Protein AF-A0A392LX98-F1 (afdb_monomer_lite)

Foldseek 3Di:
DDDDDDDDDDPVLVVVVVVVVVVVVVVVVVVCVVPVPVVVVVVVVVVVDVPPDDDPDDDDDFDPDPCTDPCVPCVVQVVQPWAWDDKDDDVVVRDIDIDTDHHPPPPD

Organism: NCBI:txid97028

pLDDT: mean 85.33, std 19.69, range [32.41, 98.5]

InterPro domains:
  IPR009770 2-oxoadipate dioxygenase/decarboxylase [PF07063] (24-104)

Sequence (108 aa):
MVPVSITHCNMQELGGEAFFRGVLETMQSVYLNRNPTAKAILDLVNSVENNSLCYDHLAFRTFGVNGYGIDSLTQFFVDYGYTQRDELRFPGKKLRALWFSPPADSFS

Structure (mmCIF, N/CA/C/O backbone):
data_AF-A0A392LX98-F1
#
_entry.id   AF-A0A392LX98-F1
#
loop_
_atom_site.group_PDB
_atom_site.id
_atom_site.type_symbol
_atom_site.label_atom_id
_atom_site.label_alt_id
_atom_site.label_comp_id
_atom_site.label_asym_id
_atom_site.label_entity_id
_atom_site.label_seq_id
_atom_site.pdbx_PDB_ins_code
_atom_site.Cartn_x
_atom_site.Cartn_y
_atom_site.Cartn_z
_atom_site.occupancy
_atom_site.B_iso_or_equiv
_atom_site.auth_seq_id
_atom_site.auth_comp_id
_atom_site.auth_asym_id
_atom_site.auth_atom_id
_atom_site.pdbx_PDB_model_num
ATOM 1 N N . MET A 1 1 ? 14.925 1.292 -15.495 1.00 32.53 1 MET A N 1
ATOM 2 C CA . MET A 1 1 ? 14.391 1.800 -16.775 1.00 32.53 1 MET A CA 1
ATOM 3 C C . MET A 1 1 ? 14.553 0.684 -17.791 1.00 32.53 1 MET A C 1
ATOM 5 O O . MET A 1 1 ? 15.683 0.341 -18.106 1.00 32.53 1 MET A O 1
ATOM 9 N N . VAL A 1 2 ? 13.456 0.043 -18.188 1.00 32.41 2 VAL A N 1
ATOM 10 C CA . VAL A 1 2 ? 13.444 -1.035 -19.193 1.00 32.41 2 VAL A CA 1
ATOM 11 C C . VAL A 1 2 ? 12.816 -0.453 -20.468 1.00 32.41 2 VAL A C 1
ATOM 13 O O . VAL A 1 2 ? 11.866 0.322 -20.335 1.00 32.41 2 VAL A O 1
ATOM 16 N N . PRO A 1 3 ? 13.331 -0.736 -21.680 1.00 33.03 3 PRO A N 1
ATOM 17 C CA . PRO A 1 3 ? 12.746 -0.217 -22.908 1.00 33.03 3 PRO A CA 1
ATOM 18 C C . PRO A 1 3 ? 11.572 -1.105 -23.342 1.00 33.03 3 PRO A C 1
ATOM 20 O O . PRO A 1 3 ? 11.733 -2.312 -23.502 1.00 33.03 3 PRO A O 1
ATOM 23 N N . VAL A 1 4 ? 10.402 -0.505 -23.562 1.00 38.75 4 VAL A N 1
ATOM 24 C CA . VAL A 1 4 ? 9.224 -1.199 -24.103 1.00 38.75 4 VAL A CA 1
ATOM 25 C C . VAL A 1 4 ? 9.238 -1.065 -25.628 1.00 38.75 4 VAL A C 1
ATOM 27 O O . VAL A 1 4 ? 9.267 0.046 -26.162 1.00 38.75 4 VAL A O 1
ATOM 30 N N . SER A 1 5 ? 9.260 -2.199 -26.336 1.00 33.81 5 SER A N 1
ATOM 31 C CA . SER A 1 5 ? 9.136 -2.247 -27.799 1.00 33.81 5 SER A CA 1
ATOM 32 C C . SER A 1 5 ? 7.721 -1.876 -28.227 1.00 33.81 5 SER A C 1
ATOM 34 O O . SER A 1 5 ? 6.741 -2.463 -27.779 1.00 33.81 5 SER A O 1
ATOM 36 N N . ILE A 1 6 ? 7.633 -0.902 -29.130 1.00 47.00 6 ILE A N 1
ATOM 37 C CA . ILE A 1 6 ? 6.382 -0.340 -29.631 1.00 47.00 6 ILE A CA 1
ATOM 38 C C . ILE A 1 6 ? 5.823 -1.249 -30.722 1.00 47.00 6 ILE A C 1
ATOM 40 O O . ILE A 1 6 ? 6.341 -1.267 -31.836 1.00 47.00 6 ILE A O 1
ATOM 44 N N . THR A 1 7 ? 4.717 -1.936 -30.440 1.00 37.94 7 THR A N 1
ATOM 45 C CA . THR A 1 7 ? 3.784 -2.343 -31.498 1.00 37.94 7 THR A CA 1
ATOM 46 C C . THR A 1 7 ? 2.350 -2.142 -31.009 1.00 37.94 7 THR A C 1
ATOM 48 O O . THR A 1 7 ? 1.889 -2.875 -30.149 1.00 37.94 7 THR A O 1
ATOM 51 N N . HIS A 1 8 ? 1.683 -1.113 -31.552 1.00 45.12 8 HIS A N 1
ATOM 52 C CA . HIS A 1 8 ? 0.252 -0.790 -31.407 1.00 45.12 8 HIS A CA 1
ATOM 53 C C . HIS A 1 8 ? -0.315 -0.796 -29.971 1.00 45.12 8 HIS A C 1
ATOM 55 O O . HIS A 1 8 ? -0.947 -1.760 -29.556 1.00 45.12 8 HIS A O 1
ATOM 61 N N . CYS A 1 9 ? -0.184 0.323 -29.247 1.00 39.47 9 CYS A N 1
ATOM 62 C CA . CYS A 1 9 ?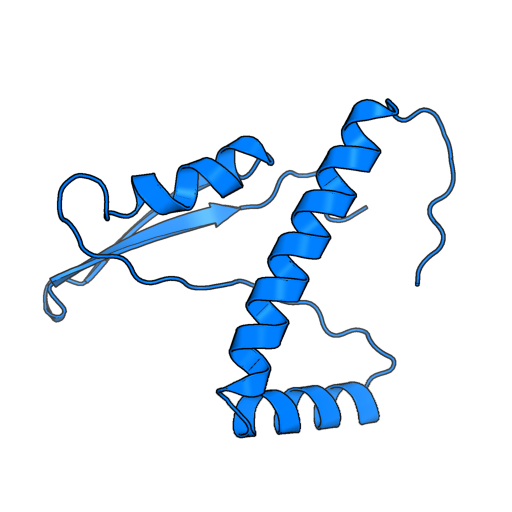 -0.905 0.540 -27.988 1.00 39.47 9 CYS A CA 1
ATOM 63 C C . CYS A 1 9 ? -1.618 1.901 -27.993 1.00 39.47 9 CYS A C 1
ATOM 65 O O . CYS A 1 9 ? -1.105 2.896 -28.515 1.00 39.47 9 CYS A O 1
ATOM 67 N N . ASN A 1 10 ? -2.838 1.911 -27.468 1.00 45.44 10 ASN A N 1
ATOM 68 C CA . ASN A 1 10 ? -3.765 3.030 -27.472 1.00 45.44 10 ASN A CA 1
ATOM 69 C C . ASN A 1 10 ? -3.210 4.156 -26.577 1.00 45.44 10 ASN A C 1
ATOM 71 O O . ASN A 1 10 ? -2.948 3.945 -25.396 1.00 45.44 10 ASN A O 1
ATOM 75 N N . MET A 1 11 ? -3.013 5.370 -27.107 1.00 39.09 11 MET A N 1
ATOM 76 C CA . MET A 1 11 ? -2.326 6.459 -26.379 1.00 39.09 11 MET A CA 1
ATOM 77 C C . MET A 1 11 ? -3.008 6.878 -25.057 1.00 39.09 11 MET A C 1
ATOM 79 O O . MET A 1 11 ? -2.361 7.492 -24.212 1.00 39.09 11 MET A O 1
ATOM 83 N N . GLN A 1 12 ? -4.289 6.545 -24.858 1.00 50.66 12 GLN A N 1
ATOM 84 C CA . GLN A 1 12 ? -5.010 6.771 -23.596 1.00 50.66 12 GLN A CA 1
ATOM 85 C C . GLN A 1 12 ? -4.602 5.802 -22.470 1.00 50.66 12 GLN A C 1
ATOM 87 O O . GLN A 1 12 ? -4.599 6.209 -21.310 1.00 50.66 12 GLN A O 1
ATOM 92 N N . GLU A 1 13 ? -4.210 4.563 -22.784 1.00 58.81 13 GLU A N 1
ATOM 93 C CA . GLU A 1 13 ? -3.831 3.550 -21.781 1.00 58.81 13 GLU A CA 1
ATOM 94 C C . GLU A 1 13 ? -2.451 3.843 -21.168 1.00 58.81 13 GLU A C 1
ATOM 96 O O . GLU A 1 13 ? -2.273 3.748 -19.954 1.00 58.81 13 GLU A O 1
ATOM 101 N N . LEU A 1 14 ? -1.511 4.337 -21.982 1.00 62.62 14 LEU A N 1
ATOM 102 C CA . LEU A 1 14 ? -0.160 4.731 -21.552 1.00 62.62 14 LEU A CA 1
ATOM 103 C C . LEU A 1 14 ? -0.167 5.867 -20.512 1.00 62.62 14 LEU A C 1
ATOM 105 O O . LEU A 1 14 ? 0.633 5.871 -19.576 1.00 62.62 14 LEU A O 1
ATOM 109 N N . GLY A 1 15 ? -1.076 6.837 -20.663 1.00 77.44 15 GLY A N 1
ATOM 110 C CA . GLY A 1 15 ? -1.207 7.953 -19.721 1.00 77.44 15 GLY A CA 1
ATOM 111 C C . GLY A 1 15 ? -1.775 7.525 -18.365 1.00 77.44 15 GLY A C 1
ATOM 112 O O . GLY A 1 15 ? -1.317 8.004 -17.326 1.00 77.44 15 GLY A O 1
ATOM 113 N N . GLY A 1 16 ? -2.741 6.600 -18.373 1.00 86.56 16 GLY A N 1
ATOM 114 C CA . GLY A 1 16 ? -3.339 6.047 -17.158 1.00 86.56 16 GLY A CA 1
ATOM 115 C C . GLY A 1 16 ? -2.346 5.210 -16.352 1.00 86.56 16 GLY A C 1
ATOM 116 O O . GLY A 1 16 ? -2.210 5.413 -15.146 1.00 86.56 16 GLY A O 1
ATOM 117 N N . GLU A 1 17 ? -1.594 4.326 -17.012 1.00 88.12 17 GLU A N 1
ATOM 118 C CA . GLU A 1 17 ? -0.590 3.493 -16.341 1.00 88.12 17 GLU A CA 1
ATOM 119 C C . GLU A 1 17 ? 0.496 4.343 -15.662 1.00 88.12 17 GLU A C 1
ATOM 121 O O . GLU A 1 17 ? 0.814 4.135 -14.488 1.00 88.12 17 GLU A O 1
ATOM 126 N N . ALA A 1 18 ? 1.035 5.343 -16.368 1.00 90.44 18 ALA A N 1
ATOM 127 C CA . ALA A 1 18 ? 2.052 6.234 -15.818 1.00 90.44 18 ALA A CA 1
ATOM 128 C C . ALA A 1 18 ? 1.536 7.013 -14.596 1.00 90.44 18 ALA A C 1
ATOM 130 O O . ALA A 1 18 ? 2.243 7.132 -13.592 1.00 90.44 18 ALA A O 1
ATOM 131 N N . PHE A 1 19 ? 0.293 7.506 -14.647 1.00 94.62 19 PHE A N 1
ATOM 132 C CA . PHE A 1 19 ? -0.329 8.173 -13.505 1.00 94.62 19 PHE A CA 1
ATOM 133 C C . PHE A 1 19 ? -0.491 7.222 -12.313 1.00 94.62 19 PHE A C 1
ATOM 135 O O . PHE A 1 19 ? -0.113 7.570 -11.194 1.00 94.62 19 PHE A O 1
ATOM 142 N N . PHE A 1 20 ? -1.005 6.011 -12.545 1.00 94.25 20 PHE A N 1
ATOM 143 C CA . PHE A 1 20 ? -1.177 5.006 -11.498 1.00 94.25 20 PHE A CA 1
ATOM 144 C C . PHE A 1 20 ? 0.150 4.663 -10.817 1.00 94.25 20 PHE A C 1
ATOM 146 O O . PHE A 1 20 ? 0.239 4.692 -9.587 1.00 94.25 20 PHE A O 1
ATOM 153 N N . ARG A 1 21 ? 1.210 4.432 -11.603 1.00 93.31 21 ARG A N 1
ATOM 154 C CA . ARG A 1 21 ? 2.567 4.210 -11.083 1.00 93.31 21 ARG A CA 1
ATOM 155 C C . ARG A 1 21 ? 3.052 5.391 -10.245 1.00 93.31 21 ARG A C 1
ATOM 157 O O . ARG A 1 21 ? 3.510 5.171 -9.128 1.00 93.31 21 ARG A O 1
ATOM 164 N N . GLY A 1 22 ? 2.861 6.627 -10.707 1.00 95.94 22 GLY A N 1
ATOM 165 C CA . GLY A 1 22 ? 3.229 7.824 -9.941 1.00 95.94 22 GLY A CA 1
ATOM 166 C C . GLY A 1 22 ? 2.484 7.950 -8.602 1.00 95.94 22 GLY A C 1
ATOM 167 O O . GLY A 1 22 ? 3.056 8.383 -7.594 1.00 95.94 22 GLY A O 1
ATOM 168 N N . VAL A 1 23 ? 1.221 7.515 -8.544 1.00 96.50 23 VAL A N 1
ATOM 169 C CA . VAL A 1 23 ? 0.462 7.440 -7.286 1.00 96.50 23 VAL A CA 1
ATOM 170 C C . VAL A 1 23 ? 1.070 6.397 -6.342 1.00 96.50 23 VAL A C 1
ATOM 172 O O . VAL A 1 23 ? 1.296 6.704 -5.168 1.00 96.50 23 VAL A O 1
ATOM 175 N N . LEU A 1 24 ? 1.385 5.193 -6.833 1.00 95.62 24 LEU A N 1
ATOM 176 C CA . LEU A 1 24 ? 2.018 4.144 -6.022 1.00 95.62 24 LEU A CA 1
ATOM 177 C C . LEU A 1 24 ? 3.409 4.556 -5.518 1.00 95.62 24 LEU A C 1
ATOM 179 O O . LEU A 1 24 ? 3.715 4.359 -4.341 1.00 95.62 24 LEU A O 1
ATOM 183 N N . GLU A 1 25 ? 4.222 5.194 -6.360 1.00 95.94 25 GLU A N 1
ATOM 184 C CA . GLU A 1 25 ? 5.528 5.753 -5.983 1.00 95.94 25 GLU A CA 1
ATOM 185 C C . GLU A 1 25 ? 5.392 6.796 -4.868 1.00 95.94 25 GLU A C 1
ATOM 187 O O . GLU A 1 25 ? 6.172 6.813 -3.912 1.00 95.94 25 GLU A O 1
ATOM 192 N N . THR A 1 26 ? 4.355 7.634 -4.935 1.00 97.88 26 THR A N 1
ATOM 193 C CA . THR A 1 26 ? 4.059 8.615 -3.885 1.00 97.88 26 THR A CA 1
ATOM 194 C C . THR A 1 26 ? 3.679 7.925 -2.572 1.00 97.88 26 THR A C 1
ATOM 196 O O . THR A 1 26 ? 4.198 8.289 -1.512 1.00 97.88 26 THR A O 1
ATOM 199 N N . MET A 1 27 ? 2.824 6.895 -2.618 1.00 96.75 27 MET A N 1
ATOM 200 C CA . MET A 1 27 ? 2.469 6.097 -1.436 1.00 96.75 27 MET A CA 1
ATOM 201 C C . MET A 1 27 ? 3.707 5.441 -0.808 1.00 96.75 27 MET A C 1
ATOM 203 O O . MET A 1 27 ? 3.909 5.528 0.407 1.00 96.75 27 MET A O 1
ATOM 207 N N . GLN A 1 28 ? 4.565 4.836 -1.632 1.00 96.38 28 GLN A N 1
ATOM 208 C CA . GLN A 1 28 ? 5.822 4.228 -1.205 1.00 96.38 28 GLN A CA 1
ATOM 209 C C . GLN A 1 28 ? 6.763 5.260 -0.581 1.00 96.38 28 GLN A C 1
ATOM 211 O O . GLN A 1 28 ? 7.316 5.009 0.487 1.00 96.38 28 GLN A O 1
ATOM 216 N N . SER A 1 29 ? 6.929 6.428 -1.201 1.00 97.56 29 SER A N 1
ATOM 217 C CA . SER A 1 29 ? 7.776 7.502 -0.677 1.00 97.56 29 SER A CA 1
ATOM 218 C C . SER A 1 29 ? 7.331 7.926 0.725 1.00 97.56 29 SER A C 1
ATOM 220 O O . SER A 1 29 ? 8.139 7.971 1.656 1.00 97.56 29 SER A O 1
ATOM 222 N N . VAL A 1 30 ? 6.025 8.135 0.930 1.00 98.38 30 VAL A N 1
ATOM 223 C CA . VAL A 1 30 ? 5.468 8.438 2.259 1.00 98.38 30 VAL A CA 1
ATOM 224 C C . VAL A 1 30 ? 5.740 7.304 3.253 1.00 98.38 30 VAL A C 1
ATOM 226 O O . VAL A 1 30 ? 6.113 7.576 4.398 1.00 98.38 30 VAL A O 1
ATOM 229 N N . TYR A 1 31 ? 5.580 6.044 2.836 1.00 98.19 31 TYR A N 1
ATOM 230 C CA . TYR A 1 31 ? 5.871 4.883 3.675 1.00 98.19 31 TYR A CA 1
ATOM 231 C C . TYR A 1 31 ? 7.352 4.825 4.077 1.00 98.19 31 TYR A C 1
ATOM 233 O O . TYR A 1 31 ? 7.653 4.779 5.270 1.00 98.19 31 TYR A O 1
ATOM 241 N N . LEU A 1 32 ? 8.283 4.893 3.126 1.00 97.75 32 LEU A N 1
ATOM 242 C CA . LEU A 1 32 ? 9.722 4.797 3.387 1.00 97.75 32 LEU A CA 1
ATOM 243 C C . LEU A 1 32 ? 10.239 5.964 4.235 1.00 97.75 32 LEU A C 1
ATOM 245 O O . LEU A 1 32 ? 11.072 5.757 5.116 1.00 97.75 32 LEU A O 1
ATOM 249 N N . ASN A 1 33 ? 9.697 7.170 4.044 1.00 98.31 33 ASN A N 1
ATOM 250 C CA . ASN A 1 33 ? 10.053 8.338 4.852 1.00 98.31 33 ASN A CA 1
ATOM 251 C C . ASN A 1 33 ? 9.656 8.193 6.329 1.00 98.31 33 ASN A C 1
ATOM 253 O O . ASN A 1 33 ? 10.289 8.789 7.196 1.00 98.31 33 ASN A O 1
ATOM 257 N N . ARG A 1 34 ? 8.619 7.405 6.632 1.00 98.50 34 ARG A N 1
ATOM 258 C CA . ARG A 1 34 ? 8.150 7.162 8.007 1.00 98.50 34 ARG A CA 1
ATOM 259 C C . ARG A 1 34 ? 8.714 5.881 8.625 1.00 98.50 34 ARG A C 1
ATOM 261 O O . ARG A 1 34 ? 8.605 5.704 9.833 1.00 98.50 34 ARG A O 1
ATOM 268 N N . ASN A 1 35 ? 9.300 4.997 7.819 1.00 98.19 35 ASN A N 1
ATOM 269 C CA . ASN A 1 35 ? 9.752 3.670 8.235 1.00 98.19 35 ASN A CA 1
ATOM 270 C C . ASN A 1 35 ? 11.240 3.481 7.883 1.00 98.19 35 ASN A C 1
ATOM 272 O O . ASN A 1 35 ? 11.557 2.789 6.911 1.00 98.19 35 ASN A O 1
ATOM 276 N N . PRO A 1 36 ? 12.171 4.065 8.665 1.00 98.06 36 PRO A N 1
ATOM 277 C CA . PRO A 1 36 ? 13.601 4.054 8.343 1.00 98.06 36 PRO A CA 1
ATOM 278 C C . PRO A 1 36 ? 14.182 2.639 8.227 1.00 98.06 36 PRO A C 1
ATOM 280 O O . PRO A 1 36 ? 15.046 2.404 7.390 1.00 98.06 36 PRO A O 1
ATOM 283 N N . THR A 1 37 ? 13.675 1.676 9.003 1.00 98.38 37 THR A N 1
ATOM 284 C CA . THR A 1 37 ? 14.078 0.266 8.890 1.00 98.38 37 THR A CA 1
ATOM 285 C C . THR A 1 37 ? 13.706 -0.331 7.533 1.00 98.38 37 THR A C 1
ATOM 287 O O . THR A 1 37 ? 14.536 -0.990 6.917 1.00 98.38 37 THR A O 1
ATOM 290 N N . ALA A 1 38 ? 12.489 -0.081 7.040 1.00 97.19 38 ALA A N 1
ATOM 291 C CA . ALA A 1 38 ? 12.061 -0.584 5.735 1.00 97.19 38 ALA A CA 1
ATOM 292 C C . ALA A 1 38 ? 12.903 0.024 4.605 1.00 97.19 38 ALA A C 1
ATOM 294 O O . ALA A 1 38 ? 13.318 -0.690 3.698 1.00 97.19 38 ALA A O 1
ATOM 295 N N . LYS A 1 39 ? 13.218 1.323 4.706 1.00 97.38 39 LYS A N 1
ATOM 296 C CA . LYS A 1 39 ? 14.119 2.002 3.771 1.00 97.38 39 LYS A CA 1
ATOM 297 C C . LYS A 1 39 ? 15.524 1.397 3.782 1.00 97.38 39 LYS A C 1
ATOM 299 O O . LYS A 1 39 ? 16.032 1.052 2.726 1.00 97.38 39 LYS A O 1
ATOM 304 N N . ALA A 1 40 ? 16.116 1.203 4.959 1.00 97.50 40 ALA A N 1
ATOM 305 C CA . ALA A 1 40 ? 17.454 0.624 5.071 1.00 97.50 40 ALA A CA 1
ATOM 306 C C . ALA A 1 40 ? 17.530 -0.798 4.488 1.00 97.50 40 ALA A C 1
ATOM 308 O O . ALA A 1 40 ? 18.511 -1.141 3.834 1.00 97.50 40 ALA A O 1
ATOM 309 N N . ILE A 1 41 ? 16.492 -1.616 4.693 1.00 95.38 41 ILE A N 1
ATOM 310 C CA . ILE A 1 41 ? 16.410 -2.960 4.104 1.00 95.38 41 ILE A CA 1
ATOM 311 C C . ILE A 1 41 ? 16.293 -2.877 2.580 1.00 95.38 41 ILE A C 1
ATOM 313 O O . ILE A 1 41 ? 17.002 -3.597 1.885 1.00 95.38 41 ILE A O 1
ATOM 317 N N . LEU A 1 42 ? 15.434 -1.995 2.062 1.00 93.75 42 LEU A N 1
ATOM 318 C CA . LEU A 1 42 ? 15.281 -1.784 0.623 1.00 93.75 42 LEU A CA 1
ATOM 319 C C . LEU A 1 42 ? 16.609 -1.370 -0.032 1.00 93.75 42 LEU A C 1
ATOM 321 O O . LEU A 1 42 ? 17.004 -1.953 -1.039 1.00 93.75 42 LEU A O 1
ATOM 325 N N . ASP A 1 43 ? 17.316 -0.412 0.569 1.00 93.56 43 ASP A N 1
ATOM 326 C CA . ASP A 1 43 ? 18.615 0.067 0.088 1.00 93.56 43 ASP A CA 1
ATOM 327 C C . ASP A 1 43 ? 19.666 -1.059 0.106 1.00 93.56 43 ASP A C 1
ATOM 329 O O . ASP A 1 43 ? 20.419 -1.227 -0.854 1.00 93.56 43 ASP A O 1
ATOM 333 N N . LEU A 1 44 ? 19.688 -1.873 1.170 1.00 93.94 44 LEU A N 1
ATOM 334 C CA . LEU A 1 44 ? 20.596 -3.014 1.285 1.00 93.94 44 LEU A CA 1
ATOM 335 C C . LEU A 1 44 ? 20.328 -4.068 0.206 1.00 93.94 44 LEU A C 1
ATOM 337 O O . LEU A 1 44 ? 21.270 -4.509 -0.447 1.00 93.94 44 LEU A O 1
ATOM 341 N N . VAL A 1 45 ? 19.070 -4.457 -0.008 1.00 91.31 45 VAL A N 1
ATOM 342 C CA . VAL A 1 45 ? 18.712 -5.447 -1.037 1.00 91.31 45 VAL A CA 1
ATOM 343 C C . VAL A 1 45 ? 19.122 -4.949 -2.425 1.00 91.31 45 VAL A C 1
ATOM 345 O O . VAL A 1 45 ? 19.793 -5.673 -3.157 1.00 91.31 45 VAL A O 1
ATOM 348 N N . ASN A 1 46 ? 18.835 -3.685 -2.743 1.00 89.69 46 ASN A N 1
ATOM 349 C CA . ASN A 1 46 ? 19.227 -3.068 -4.014 1.00 89.69 46 ASN A CA 1
ATOM 350 C C . ASN A 1 46 ? 20.750 -2.932 -4.195 1.00 89.69 46 ASN A C 1
ATOM 352 O O . ASN A 1 46 ? 21.219 -2.773 -5.317 1.00 89.69 46 ASN A O 1
ATOM 356 N N . SER A 1 47 ? 21.535 -2.960 -3.113 1.00 89.75 47 SER A N 1
ATOM 357 C CA . SER A 1 47 ? 23.002 -2.938 -3.201 1.00 89.75 47 SER A CA 1
ATOM 358 C C . SER A 1 47 ? 23.612 -4.289 -3.586 1.00 89.75 47 SER A C 1
ATOM 360 O O . SER A 1 47 ? 24.745 -4.333 -4.064 1.00 89.75 47 SER A O 1
ATOM 362 N N . VAL A 1 48 ? 22.878 -5.384 -3.364 1.00 87.75 48 VAL A N 1
ATOM 363 C CA . VAL A 1 48 ? 23.344 -6.758 -3.609 1.00 87.75 48 VAL A CA 1
ATOM 364 C C . VAL A 1 48 ? 22.733 -7.319 -4.890 1.00 87.75 48 VAL A C 1
ATOM 366 O O . VAL A 1 48 ? 23.402 -8.028 -5.641 1.00 87.75 48 VAL A O 1
ATOM 369 N N . GLU A 1 49 ? 21.473 -6.990 -5.157 1.00 77.25 49 GLU A N 1
ATOM 370 C CA . GLU A 1 49 ? 20.767 -7.384 -6.367 1.00 77.25 49 GLU A CA 1
ATOM 371 C C . GLU A 1 49 ? 20.761 -6.241 -7.383 1.00 77.25 49 GLU A C 1
ATOM 373 O O . GLU A 1 49 ? 20.507 -5.094 -7.030 1.00 77.25 49 GLU A O 1
ATOM 378 N N . ASN A 1 50 ? 20.976 -6.550 -8.666 1.00 71.12 50 ASN A N 1
ATOM 379 C CA . ASN A 1 50 ? 20.896 -5.584 -9.770 1.00 71.12 50 ASN A CA 1
ATOM 380 C C . ASN A 1 50 ? 19.438 -5.178 -10.068 1.00 71.12 50 ASN A C 1
ATOM 382 O O . ASN A 1 50 ? 18.958 -5.306 -11.194 1.00 71.12 50 ASN A O 1
ATOM 386 N N . ASN A 1 51 ? 18.741 -4.653 -9.060 1.00 65.44 51 ASN A N 1
ATOM 387 C CA . ASN A 1 51 ? 17.430 -4.024 -9.168 1.00 65.44 51 ASN A CA 1
ATOM 388 C C . ASN A 1 51 ? 16.291 -4.977 -9.604 1.00 65.44 51 ASN A C 1
ATOM 390 O O . ASN A 1 51 ? 15.341 -4.546 -10.255 1.00 65.44 51 ASN A O 1
ATOM 394 N N . SER A 1 52 ? 16.383 -6.266 -9.252 1.00 75.00 52 SER A N 1
ATOM 395 C CA . SER A 1 52 ? 15.363 -7.302 -9.507 1.00 75.00 52 SER A CA 1
ATOM 396 C C . SER A 1 52 ? 14.2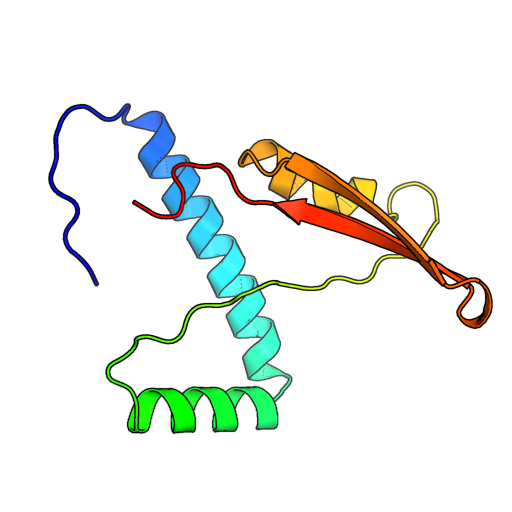38 -7.354 -8.468 1.00 75.00 52 SER A C 1
ATOM 398 O O . SER A 1 52 ? 13.374 -8.227 -8.545 1.00 75.00 52 SER A O 1
ATOM 400 N N . LEU A 1 53 ? 14.241 -6.453 -7.483 1.00 82.62 53 LEU A N 1
ATOM 401 C CA . LEU A 1 53 ? 13.254 -6.465 -6.413 1.00 82.62 53 LEU A CA 1
ATOM 402 C C . LEU A 1 53 ? 11.870 -6.057 -6.936 1.00 82.62 53 LEU A C 1
ATOM 404 O O . LEU A 1 53 ? 11.654 -4.917 -7.347 1.00 82.62 53 LEU A O 1
ATOM 408 N N . CYS A 1 54 ? 10.916 -6.979 -6.836 1.00 85.81 54 CYS A N 1
ATOM 409 C CA . CYS A 1 54 ? 9.511 -6.742 -7.146 1.00 85.81 54 CYS A CA 1
ATOM 410 C C . CYS A 1 54 ? 8.683 -6.672 -5.860 1.00 85.81 54 CYS A C 1
ATOM 412 O O . CYS A 1 54 ? 8.872 -7.470 -4.939 1.00 85.81 54 CYS A O 1
ATOM 414 N N . TYR A 1 55 ? 7.725 -5.746 -5.807 1.00 90.44 55 TYR A N 1
ATOM 415 C CA . TYR A 1 55 ? 6.733 -5.736 -4.737 1.00 90.44 55 TYR A CA 1
ATOM 416 C C . TYR A 1 55 ? 5.666 -6.789 -5.005 1.00 90.44 55 TYR A C 1
ATOM 418 O O . TYR A 1 55 ? 4.958 -6.717 -6.004 1.00 90.44 55 TYR A O 1
ATOM 426 N N . ASP A 1 56 ? 5.541 -7.738 -4.084 1.00 92.44 56 ASP A N 1
ATOM 427 C CA . ASP A 1 56 ? 4.506 -8.770 -4.136 1.00 92.44 56 ASP A CA 1
ATOM 428 C C . ASP A 1 56 ? 3.107 -8.171 -3.908 1.00 92.44 56 ASP A C 1
ATOM 430 O O . ASP A 1 56 ? 2.198 -8.354 -4.714 1.00 92.44 56 ASP A O 1
ATOM 434 N N . HIS A 1 57 ? 2.940 -7.384 -2.838 1.00 93.88 57 HIS A N 1
ATOM 435 C CA . HIS A 1 57 ? 1.673 -6.726 -2.526 1.00 93.88 57 HIS A CA 1
ATOM 436 C C . HIS A 1 57 ? 1.845 -5.447 -1.696 1.00 93.88 57 HIS A C 1
ATOM 438 O O . HIS A 1 57 ? 2.851 -5.233 -1.017 1.00 93.88 57 HIS A O 1
ATOM 444 N N . LEU A 1 58 ? 0.798 -4.618 -1.702 1.00 96.06 58 LEU A N 1
ATOM 445 C CA . LEU A 1 58 ? 0.600 -3.505 -0.775 1.00 96.06 58 LEU A CA 1
ATOM 446 C C . LEU A 1 58 ? -0.595 -3.811 0.129 1.00 96.06 58 LEU A C 1
ATOM 448 O O . LEU A 1 58 ? -1.610 -4.337 -0.325 1.00 96.06 58 LEU A O 1
ATOM 452 N N . ALA A 1 59 ? -0.489 -3.463 1.411 1.00 97.06 59 ALA A N 1
ATOM 453 C CA . ALA A 1 59 ? -1.542 -3.697 2.391 1.00 97.06 59 ALA A CA 1
ATOM 454 C C . ALA A 1 59 ? -2.016 -2.383 3.015 1.00 97.06 59 ALA A C 1
ATOM 456 O O . ALA A 1 59 ? -1.220 -1.585 3.511 1.00 97.06 59 ALA A O 1
ATOM 457 N N . PHE A 1 60 ? -3.334 -2.201 3.056 1.00 97.38 60 PHE A N 1
ATOM 458 C CA . PHE A 1 60 ? -3.981 -1.021 3.619 1.00 97.38 60 PHE A CA 1
ATOM 459 C C . PHE A 1 60 ? -4.952 -1.412 4.731 1.00 97.38 60 PHE A C 1
ATOM 461 O O . PHE A 1 60 ? -5.451 -2.536 4.785 1.00 97.38 60 PHE A O 1
ATOM 468 N N . ARG A 1 61 ? -5.224 -0.470 5.638 1.00 97.38 61 ARG A N 1
ATOM 469 C CA . ARG A 1 61 ? -6.224 -0.631 6.697 1.00 97.38 61 ARG A CA 1
ATOM 470 C C . ARG A 1 61 ? -7.227 0.504 6.628 1.00 97.38 61 ARG A C 1
ATOM 472 O O . ARG A 1 61 ? -6.849 1.658 6.453 1.00 97.38 61 ARG A O 1
ATOM 479 N N . THR A 1 62 ? -8.488 0.148 6.803 1.00 97.19 62 THR A N 1
ATOM 480 C CA . THR A 1 62 ? -9.632 1.055 6.753 1.00 97.19 62 THR A CA 1
ATOM 481 C C . THR A 1 62 ? -10.513 0.834 7.983 1.00 97.19 62 THR A C 1
ATOM 483 O O . THR A 1 62 ? -10.302 -0.117 8.745 1.00 97.19 62 THR A O 1
ATOM 486 N N . PHE A 1 63 ? -11.492 1.712 8.203 1.00 96.44 63 PHE A N 1
ATOM 487 C CA . PHE A 1 63 ? -12.490 1.529 9.255 1.00 96.44 63 PHE A CA 1
ATOM 488 C C . PHE A 1 63 ? -13.782 1.013 8.638 1.00 96.44 63 PHE A C 1
ATOM 490 O O . PHE A 1 63 ? -14.287 1.596 7.692 1.00 96.44 63 PHE A O 1
ATOM 497 N N . GLY A 1 64 ? -14.355 -0.059 9.187 1.00 93.56 64 GLY A N 1
ATOM 498 C CA . GLY A 1 64 ? -15.613 -0.651 8.710 1.00 93.56 64 GLY A CA 1
ATOM 499 C C . GLY A 1 64 ? -16.855 0.201 9.003 1.00 93.56 64 GLY A C 1
ATOM 500 O O . GLY A 1 64 ? -17.802 -0.300 9.597 1.00 93.56 64 GLY A O 1
ATOM 501 N N . VAL A 1 65 ? -16.828 1.481 8.632 1.00 93.75 65 VAL A N 1
ATOM 502 C CA . VAL A 1 65 ? -17.905 2.465 8.764 1.00 93.75 65 VAL A CA 1
ATOM 503 C C . VAL A 1 65 ? -18.202 3.079 7.396 1.00 93.75 65 VAL A C 1
ATOM 505 O O . VAL A 1 65 ? -17.353 3.081 6.501 1.00 93.75 65 VAL A O 1
ATOM 508 N N . ASN A 1 66 ? -19.418 3.593 7.224 1.00 92.75 66 ASN A N 1
ATOM 509 C CA . ASN A 1 66 ? -19.895 4.104 5.939 1.00 92.75 66 ASN A CA 1
ATOM 510 C C . ASN A 1 66 ? -18.954 5.176 5.370 1.00 92.75 66 ASN A C 1
ATOM 512 O O . ASN A 1 66 ? -18.648 6.153 6.048 1.00 92.75 66 ASN A O 1
ATOM 516 N N . GLY A 1 67 ? -18.508 4.979 4.127 1.00 92.44 67 GLY A N 1
ATOM 517 C CA . GLY A 1 67 ? -17.622 5.908 3.415 1.00 92.44 67 GLY A CA 1
ATOM 518 C C . GLY A 1 67 ? -16.130 5.808 3.757 1.00 92.44 67 GLY A C 1
ATOM 519 O O . GLY A 1 67 ? -15.336 6.468 3.100 1.00 92.44 67 GLY A O 1
ATOM 520 N N . TYR A 1 68 ? -15.736 4.978 4.729 1.00 95.12 68 TYR A N 1
ATOM 521 C CA . TYR A 1 68 ? -14.332 4.809 5.143 1.00 95.12 68 TYR A CA 1
ATOM 522 C C . TYR A 1 68 ? -13.888 3.342 5.188 1.00 95.12 68 TYR A C 1
ATOM 524 O O . TYR A 1 68 ? -12.850 3.039 5.778 1.00 95.12 68 TYR A O 1
ATOM 532 N N . GLY A 1 69 ? -14.700 2.447 4.615 1.00 95.50 69 GLY A N 1
ATOM 533 C CA . GLY A 1 69 ? -14.490 1.002 4.558 1.00 95.50 69 GLY A CA 1
ATOM 534 C C . GLY A 1 69 ? -13.507 0.563 3.476 1.00 95.50 69 GLY A C 1
ATOM 535 O O . GLY A 1 69 ? -12.721 1.342 2.954 1.00 95.50 69 GLY A O 1
ATOM 536 N N . ILE A 1 70 ? -13.512 -0.731 3.154 1.00 95.56 70 ILE A N 1
ATOM 537 C CA . ILE A 1 70 ? -12.660 -1.274 2.082 1.00 95.56 70 ILE A CA 1
ATOM 538 C C . ILE A 1 70 ? -13.030 -0.621 0.741 1.00 95.56 70 ILE A C 1
ATOM 540 O O . ILE A 1 70 ? -12.152 -0.115 0.048 1.00 95.56 70 ILE A O 1
ATOM 544 N N . ASP A 1 71 ? -14.328 -0.519 0.463 1.00 92.50 71 ASP A N 1
ATOM 545 C CA . ASP A 1 71 ? -14.871 -0.029 -0.806 1.00 92.50 71 ASP A CA 1
ATOM 546 C C . ASP A 1 71 ? -14.419 1.403 -1.145 1.00 92.50 71 ASP A C 1
ATOM 548 O O . ASP A 1 71 ? -14.154 1.709 -2.305 1.00 92.50 71 ASP A O 1
ATOM 552 N N . SER A 1 72 ? -14.242 2.272 -0.136 1.00 93.94 72 SER A N 1
ATOM 553 C CA . SER A 1 72 ? -13.786 3.654 -0.357 1.00 93.94 72 SER A CA 1
ATOM 554 C C . SER A 1 72 ? -12.344 3.742 -0.854 1.00 93.94 72 SER A C 1
ATOM 556 O O . SER A 1 72 ? -11.972 4.733 -1.473 1.00 93.94 72 SER A O 1
ATOM 558 N N . LEU A 1 73 ? -11.519 2.734 -0.559 1.00 94.25 73 LEU A N 1
ATOM 559 C CA . LEU A 1 73 ? -10.139 2.664 -1.030 1.00 94.25 73 LEU A CA 1
ATOM 560 C C . LEU A 1 73 ? -10.036 1.872 -2.335 1.00 94.25 73 LEU A C 1
ATOM 562 O O . LEU A 1 73 ? -9.282 2.242 -3.232 1.00 94.25 73 LEU A O 1
ATOM 566 N N . THR A 1 74 ? -10.760 0.759 -2.433 1.00 95.00 74 THR A N 1
ATOM 567 C CA . THR A 1 74 ? -10.563 -0.205 -3.518 1.00 95.00 74 THR A CA 1
ATOM 568 C C . THR A 1 74 ? -11.104 0.279 -4.848 1.00 95.00 74 THR A C 1
ATOM 570 O O . THR A 1 74 ? -10.599 -0.170 -5.871 1.00 95.00 74 THR A O 1
ATOM 573 N N . GLN A 1 75 ? -12.058 1.218 -4.852 1.00 94.06 75 GLN A N 1
ATOM 574 C CA . GLN A 1 75 ? -12.580 1.792 -6.092 1.00 94.06 75 GLN A CA 1
ATOM 575 C C . GLN A 1 75 ? -11.460 2.350 -6.982 1.00 94.06 75 GLN A C 1
ATOM 577 O O . GLN A 1 75 ? -11.428 2.035 -8.163 1.00 94.06 75 GLN A O 1
ATOM 582 N N . PHE A 1 76 ? -10.476 3.051 -6.401 1.00 94.62 76 PHE A N 1
ATOM 583 C CA . PHE A 1 76 ? -9.315 3.551 -7.145 1.00 94.62 76 PHE A CA 1
ATOM 584 C C . PHE A 1 76 ? -8.573 2.428 -7.878 1.00 94.62 76 PHE A C 1
ATOM 586 O O . PHE A 1 76 ? -8.269 2.558 -9.053 1.00 94.62 76 PHE A O 1
ATOM 593 N N . PHE A 1 77 ? -8.298 1.306 -7.213 1.00 95.56 77 PHE A N 1
ATOM 594 C CA . PHE A 1 77 ? -7.584 0.188 -7.835 1.00 95.56 77 PHE A CA 1
ATOM 595 C C . PHE A 1 77 ? -8.427 -0.503 -8.913 1.00 95.56 77 PHE A C 1
ATOM 597 O O . PHE A 1 77 ? -7.895 -0.892 -9.952 1.00 95.56 77 PHE A O 1
ATOM 604 N N . VAL A 1 78 ? -9.735 -0.640 -8.681 1.00 95.00 78 VAL A N 1
ATOM 605 C CA . VAL A 1 78 ? -10.676 -1.215 -9.655 1.00 95.00 78 VAL A CA 1
ATOM 606 C C . VAL A 1 78 ? -10.741 -0.362 -10.925 1.00 95.00 78 VAL A C 1
ATOM 608 O O . VAL A 1 78 ? -10.740 -0.924 -12.018 1.00 95.00 78 VAL A O 1
ATOM 611 N N . ASP A 1 79 ? -10.693 0.968 -10.803 1.00 94.44 79 ASP A N 1
ATOM 612 C CA . ASP A 1 79 ? -10.637 1.887 -11.950 1.00 94.44 79 ASP A CA 1
ATOM 613 C C . ASP A 1 79 ? -9.365 1.684 -12.808 1.00 94.44 79 ASP A C 1
ATOM 615 O O . ASP A 1 79 ? -9.370 1.993 -13.998 1.00 94.44 79 ASP A O 1
ATOM 619 N N . TYR A 1 80 ? -8.300 1.103 -12.235 1.00 93.75 80 TYR A N 1
ATOM 620 C CA . TYR A 1 80 ? -7.060 0.700 -12.921 1.00 93.75 80 TYR A CA 1
ATOM 621 C C . TYR A 1 80 ? -6.980 -0.811 -13.215 1.00 93.75 80 TYR A C 1
ATOM 623 O O . TYR A 1 80 ? -5.897 -1.368 -13.395 1.00 93.75 80 TYR A O 1
ATOM 631 N N . GLY A 1 81 ? -8.123 -1.498 -13.267 1.00 93.75 81 GLY A N 1
ATOM 632 C CA . GLY A 1 81 ? -8.211 -2.884 -13.736 1.00 93.75 81 GLY A CA 1
ATOM 633 C C . GLY A 1 81 ? -7.886 -3.951 -12.690 1.00 93.75 81 GLY A C 1
ATOM 634 O O . GLY A 1 81 ? -7.815 -5.136 -13.028 1.00 93.75 81 GLY A O 1
ATOM 635 N N . TYR A 1 82 ? -7.717 -3.585 -11.415 1.00 95.44 82 TYR A N 1
ATOM 636 C CA . TYR A 1 82 ? -7.591 -4.588 -10.359 1.00 95.44 82 TYR A CA 1
ATOM 637 C C . TYR A 1 82 ? -8.914 -5.325 -10.151 1.00 95.44 82 TYR A C 1
ATOM 639 O O . TYR A 1 82 ? -9.987 -4.728 -10.088 1.00 95.44 82 TYR A O 1
ATOM 647 N N . THR A 1 83 ? -8.835 -6.642 -9.970 1.00 96.12 83 THR A N 1
ATOM 648 C CA . THR A 1 83 ? -10.014 -7.488 -9.751 1.00 96.12 83 THR A CA 1
ATOM 649 C C . THR A 1 83 ? -10.048 -7.989 -8.315 1.00 96.12 83 THR A C 1
ATOM 651 O O . THR A 1 83 ? -9.062 -8.557 -7.842 1.00 96.12 83 THR A O 1
ATOM 654 N N . GLN A 1 84 ? -11.183 -7.809 -7.629 1.00 96.62 84 GLN A N 1
ATOM 655 C CA . GLN A 1 84 ? -11.400 -8.373 -6.295 1.00 96.62 84 GLN A CA 1
ATOM 656 C C . GLN A 1 84 ? -11.308 -9.901 -6.333 1.00 96.62 84 GLN A C 1
ATOM 658 O O . GLN A 1 84 ? -11.792 -10.551 -7.262 1.00 96.62 84 GLN A O 1
ATOM 663 N N . ARG A 1 85 ? -10.705 -10.473 -5.296 1.00 95.94 85 ARG A N 1
ATOM 664 C CA . ARG A 1 85 ? -10.553 -11.913 -5.107 1.00 95.94 85 ARG A CA 1
ATOM 665 C C . ARG A 1 85 ? -11.229 -12.337 -3.803 1.00 95.94 85 ARG A C 1
ATOM 667 O O . ARG A 1 85 ? -12.297 -11.825 -3.465 1.00 95.94 85 ARG A O 1
ATOM 674 N N . ASP A 1 86 ? -10.640 -13.293 -3.097 1.00 96.94 86 ASP A N 1
ATOM 675 C CA . ASP A 1 86 ? -11.240 -13.890 -1.910 1.00 96.94 86 ASP A CA 1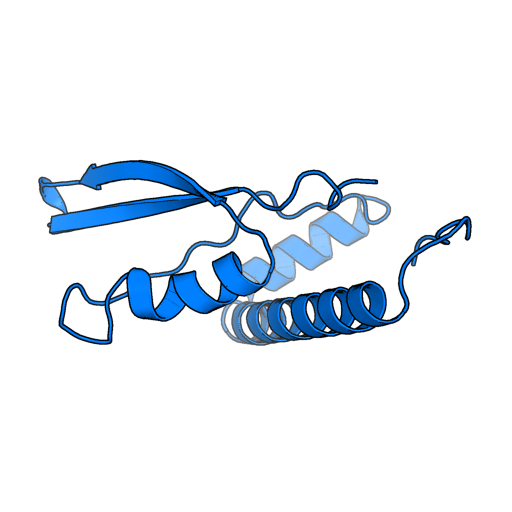
ATOM 676 C C . ASP A 1 86 ? -11.316 -12.931 -0.719 1.00 96.94 86 ASP A C 1
ATOM 678 O O . ASP A 1 86 ? -10.522 -11.998 -0.552 1.00 96.94 86 ASP A O 1
ATOM 682 N N . GLU A 1 87 ? -12.271 -13.226 0.158 1.00 97.25 87 GLU A N 1
ATOM 683 C CA . GLU A 1 87 ? -12.422 -12.572 1.448 1.00 97.25 87 GLU A CA 1
ATOM 684 C C . GLU A 1 87 ? -11.791 -13.406 2.561 1.00 97.25 87 GLU A C 1
ATOM 686 O O . GLU A 1 87 ? -12.031 -14.606 2.683 1.00 97.25 87 GLU A O 1
ATOM 691 N N . LEU A 1 88 ? -11.046 -12.736 3.438 1.00 97.06 88 LEU A N 1
ATOM 692 C CA . LEU A 1 88 ? -10.529 -13.316 4.668 1.00 97.06 88 LEU A CA 1
ATOM 693 C C . LEU A 1 88 ? -11.194 -12.658 5.877 1.00 97.06 88 LEU A C 1
ATOM 695 O O . LEU A 1 88 ? -11.324 -11.433 5.962 1.00 97.06 88 LEU A O 1
ATOM 699 N N . ARG A 1 89 ? -11.579 -13.472 6.862 1.00 97.50 89 ARG A N 1
ATOM 700 C CA . ARG A 1 89 ? -12.147 -13.006 8.132 1.00 97.50 89 ARG A CA 1
ATOM 701 C C . ARG A 1 89 ? -11.244 -13.393 9.288 1.00 97.50 89 ARG A C 1
ATOM 703 O O . ARG A 1 89 ? -10.818 -14.536 9.404 1.00 97.50 89 ARG A O 1
ATOM 710 N N . PHE A 1 90 ? -11.023 -12.444 10.190 1.00 96.88 90 PHE A N 1
ATOM 711 C CA . PHE A 1 90 ? -10.240 -12.633 11.408 1.00 96.88 90 PHE A CA 1
ATOM 712 C C . PHE A 1 90 ? -11.098 -12.257 12.627 1.00 96.88 90 PHE A C 1
ATOM 714 O O . PHE A 1 90 ? -10.952 -11.152 13.163 1.00 96.88 90 PHE A O 1
ATOM 721 N N . PRO A 1 91 ? -12.000 -13.149 13.091 1.00 95.94 91 PRO A N 1
ATOM 722 C CA . PRO A 1 91 ? -12.977 -12.828 14.136 1.00 95.94 91 PRO A CA 1
ATOM 723 C C . PRO A 1 91 ? -12.337 -12.359 15.445 1.00 95.94 91 PRO A C 1
ATOM 725 O O . PRO A 1 91 ? -12.762 -11.354 16.008 1.00 95.94 91 PRO A O 1
ATOM 728 N N . GLY A 1 92 ? -11.251 -13.011 15.878 1.00 97.62 92 GLY A N 1
ATOM 729 C CA . GLY A 1 92 ? -10.531 -12.636 17.101 1.00 97.62 92 GLY A CA 1
ATOM 730 C C . GLY A 1 92 ? -9.924 -11.228 17.061 1.00 97.62 92 GLY A C 1
ATOM 731 O O . GLY A 1 92 ? -9.724 -10.615 18.102 1.00 97.62 92 GLY A O 1
ATOM 732 N N . LYS A 1 93 ? -9.679 -10.687 15.861 1.00 96.25 93 LYS A N 1
ATOM 733 C CA . LYS A 1 93 ? -9.189 -9.316 15.655 1.00 96.25 93 LYS A CA 1
ATOM 734 C C . LYS A 1 93 ? -10.301 -8.343 15.257 1.00 96.25 93 LYS A C 1
ATOM 736 O O . LYS A 1 93 ? -10.029 -7.157 15.116 1.00 96.25 93 LYS A O 1
ATOM 741 N N . LYS A 1 94 ? -11.535 -8.829 15.067 1.00 96.81 94 LYS A N 1
AT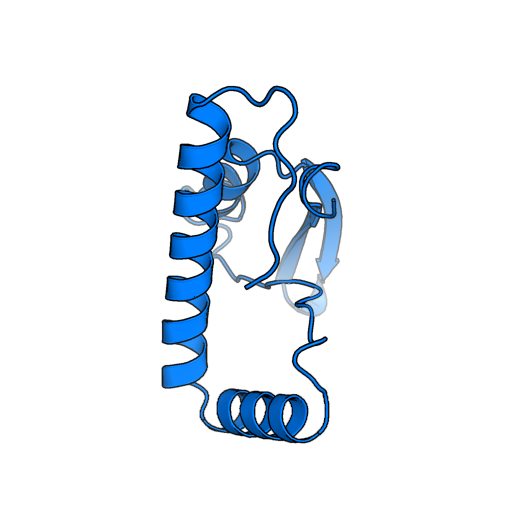OM 742 C CA . LYS A 1 94 ? -12.662 -8.078 14.491 1.00 96.81 94 LYS A CA 1
ATOM 743 C C . LYS A 1 94 ? -12.319 -7.454 13.127 1.00 96.81 94 LYS A C 1
ATOM 745 O O . LYS A 1 94 ? -12.720 -6.330 12.844 1.00 96.81 94 LYS A O 1
ATOM 750 N N . LEU A 1 95 ? -11.564 -8.174 12.290 1.00 97.69 95 LEU A N 1
ATOM 751 C CA . LEU A 1 95 ? -11.138 -7.700 10.966 1.00 97.69 95 LEU A CA 1
ATOM 752 C C . LEU A 1 95 ? -11.744 -8.532 9.834 1.00 97.69 95 LEU A C 1
ATOM 754 O O . LEU A 1 95 ? -11.933 -9.745 9.953 1.00 97.69 95 LEU A O 1
ATOM 758 N N . ARG A 1 96 ? -11.967 -7.855 8.709 1.00 97.00 96 ARG A N 1
ATOM 759 C CA . ARG A 1 96 ? -12.283 -8.416 7.394 1.00 97.00 96 ARG A CA 1
ATOM 760 C C . ARG A 1 96 ? -11.260 -7.866 6.404 1.00 97.00 96 ARG A C 1
ATOM 762 O O . ARG A 1 96 ? -10.911 -6.692 6.506 1.00 97.00 96 ARG A O 1
ATOM 769 N N . ALA A 1 97 ? -10.787 -8.695 5.486 1.00 97.56 97 ALA A N 1
ATOM 770 C CA . ALA A 1 97 ? -9.848 -8.312 4.443 1.00 97.56 97 ALA A CA 1
ATOM 771 C C . ALA A 1 97 ? -10.323 -8.837 3.086 1.00 97.56 97 ALA A C 1
ATOM 773 O O . ALA A 1 97 ? -10.912 -9.912 3.003 1.00 97.56 97 ALA A O 1
ATOM 774 N N . LEU A 1 98 ? -10.037 -8.069 2.043 1.00 97.31 98 LEU A N 1
ATOM 775 C CA . LEU A 1 98 ? -10.179 -8.452 0.645 1.00 97.31 98 LEU A CA 1
ATOM 776 C C . LEU A 1 98 ? -8.817 -8.252 -0.011 1.00 97.31 98 LEU A C 1
ATOM 778 O O . LEU A 1 98 ? -8.114 -7.298 0.335 1.00 97.31 98 LEU A O 1
ATOM 782 N N . TRP A 1 99 ? -8.454 -9.128 -0.942 1.00 97.25 99 TRP A N 1
ATOM 783 C CA . TRP A 1 99 ? -7.282 -8.924 -1.788 1.00 97.25 99 TRP A CA 1
ATOM 784 C C . TRP A 1 99 ? -7.705 -8.721 -3.241 1.00 97.25 99 TRP A C 1
ATOM 786 O O . TRP A 1 99 ? -8.778 -9.156 -3.662 1.00 97.25 99 TRP A O 1
ATOM 796 N N . PHE A 1 100 ? -6.877 -7.997 -3.985 1.00 96.56 100 PHE A N 1
ATOM 797 C CA . PHE A 1 100 ? -7.146 -7.601 -5.359 1.00 96.56 100 PHE A CA 1
ATOM 798 C C . PHE A 1 100 ? -5.918 -7.935 -6.193 1.00 96.56 100 PHE A C 1
ATOM 800 O O . PHE A 1 100 ? -4.807 -7.571 -5.811 1.00 96.56 100 PHE A O 1
ATOM 807 N N . SER A 1 101 ? -6.103 -8.627 -7.314 1.00 95.56 101 SER A N 1
ATOM 808 C CA . SER A 1 101 ? -4.999 -8.909 -8.235 1.00 95.56 101 SER A CA 1
ATOM 809 C C . SER A 1 101 ? -4.906 -7.822 -9.308 1.00 95.56 101 SER A C 1
ATOM 811 O O . SER A 1 101 ? -5.964 -7.366 -9.757 1.00 95.56 101 SER A O 1
ATOM 813 N N . PRO A 1 102 ? -3.69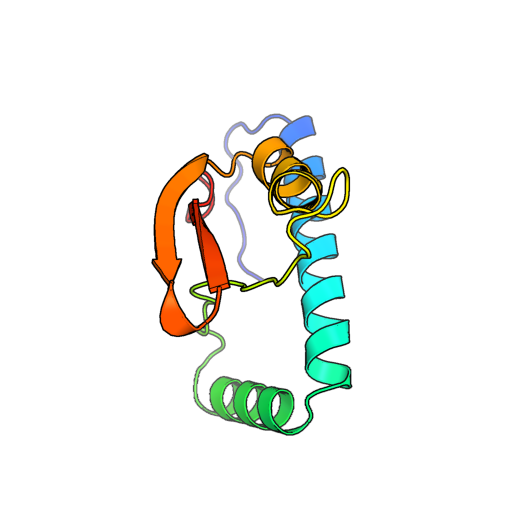9 -7.474 -9.778 1.00 94.00 102 PRO A N 1
ATOM 814 C CA . PRO A 1 102 ? -3.523 -6.520 -10.870 1.00 94.00 102 PRO A CA 1
ATOM 815 C C . PRO A 1 102 ? -4.063 -7.069 -12.212 1.00 94.00 102 PRO A C 1
ATOM 817 O O . PRO A 1 102 ? -4.321 -8.276 -12.315 1.00 94.00 102 PRO A O 1
ATOM 820 N N . PRO A 1 103 ? -4.254 -6.211 -13.235 1.00 91.88 103 PRO A N 1
ATOM 821 C CA . PRO A 1 103 ? -4.637 -6.644 -14.583 1.00 91.88 103 PRO A CA 1
ATOM 822 C C . PRO A 1 103 ? -3.554 -7.533 -15.221 1.00 91.88 103 PRO A C 1
ATOM 824 O O . PRO A 1 103 ? -2.370 -7.381 -14.925 1.00 91.88 103 PRO A O 1
ATOM 827 N N . ALA A 1 104 ? -3.941 -8.464 -16.100 1.00 78.00 104 ALA A N 1
ATOM 828 C CA . ALA A 1 104 ? -3.035 -9.484 -16.653 1.00 78.00 104 ALA A CA 1
ATOM 829 C C . ALA A 1 104 ? -1.833 -8.906 -17.429 1.00 78.00 104 ALA A C 1
ATOM 831 O O . ALA A 1 104 ? -0.752 -9.488 -17.389 1.00 78.00 104 ALA A O 1
ATOM 832 N N . ASP A 1 105 ? -1.997 -7.734 -18.047 1.00 64.81 105 ASP A N 1
ATOM 833 C CA . ASP A 1 105 ? -0.974 -7.090 -18.884 1.00 64.81 105 ASP A CA 1
ATOM 834 C C . ASP A 1 105 ? 0.071 -6.301 -18.071 1.00 64.81 105 ASP A C 1
ATOM 836 O O . ASP A 1 105 ? 0.990 -5.705 -18.619 1.00 64.81 105 ASP A O 1
ATOM 840 N N . SER A 1 106 ? -0.028 -6.300 -16.737 1.00 57.44 106 SER A N 1
ATOM 841 C CA . SER A 1 106 ? 0.894 -5.559 -15.858 1.00 57.44 106 SER A CA 1
ATOM 842 C C . SER A 1 106 ? 2.269 -6.222 -15.650 1.00 57.44 106 SER A C 1
ATOM 844 O O . SER A 1 106 ? 3.103 -5.673 -14.926 1.00 57.44 106 SER A O 1
ATOM 846 N N . PHE A 1 107 ? 2.518 -7.370 -16.293 1.00 43.41 107 PHE A N 1
ATOM 847 C CA . PHE A 1 107 ? 3.757 -8.156 -16.184 1.00 43.41 107 PHE A CA 1
ATOM 848 C C . PHE A 1 107 ? 4.494 -8.390 -17.519 1.00 43.41 107 PHE A C 1
ATOM 850 O O . PHE A 1 107 ? 5.418 -9.205 -17.548 1.00 43.41 107 PHE A O 1
ATOM 857 N N . SER A 1 108 ? 4.104 -7.718 -18.610 1.00 33.22 108 SER A N 1
ATOM 858 C CA . SER A 1 108 ? 4.777 -7.823 -19.921 1.00 33.22 108 SER A CA 1
ATOM 859 C C . SER A 1 108 ? 5.840 -6.755 -20.146 1.00 33.22 108 SER A C 1
AT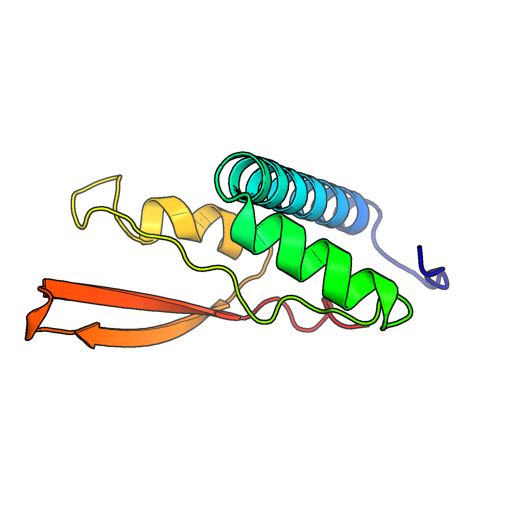OM 861 O O . SER A 1 108 ? 5.525 -5.573 -19.883 1.00 33.22 108 SER A O 1
#

Secondary structure (DSSP, 8-state):
--PPP-S---HHHHHHHHHHHHHHHHHHHHHHHH-HHHHHHHHHHHHHSSS------------SSTTSSHHHHHHHHHHTT-EEEEEEEEGGGTEEEEEEEPPGGGG-

Radius of gyration: 16.88 Å; chains: 1; bounding box: 43×22×49 Å